Protein AF-A0AAP8GF12-F1 (afdb_monomer_lite)

Radius of gyration: 20.31 Å; chains: 1; bounding box: 53×44×42 Å

Organism: NCBI:txid158836

Secondary structure (DSSP, 8-state):
-HHHHHHHHH--HHHHHHHHHH-S---HHHH---TTS-SEEEEES--TT--HHIIIIITSHHHHHHHHHHHHHHTSTT-S---S-GGGT-S--TT--HHHHHHHHTT-GGGG-S-SHHHHTSHHHHHHHHHT----TTSEEEEE----EEE-TTSS-EEE-TT-

Sequence (164 aa):
IRQLEELLRNGNREEIEYQKKHGGEISPLFKGNNDNMISSITTLGTPHNGTHASDLAGNEALVRQIVFDIGKMFGNKNSRVDFGLAQWGLKQKPNESYIDYVKRVKQSNLWKSKDNGFYDLTREGATDLNRKTSLNPNIVYKTYTGEATHKALNSDRQKADLNM

pLDDT: mean 94.11, std 5.16, range [66.75, 98.69]

Foldseek 3Di:
DQVQQLLQAPAAPVQVVVCVVPPDDDDNSRVHPNPPPAAADEEEQDLLQADVCLVVPVVPLVNQVVVVVVQLVQLEPPHPDHPPCVVQVSHADPPHDNVRSVVVSVPGPSSVDCPDPSNCRHSVNSVVVVVSGDDDPNYHYHYHHDDQWDADPPDNDTDGHPVD

InterPro domains:
  IPR029058 Alpha/Beta hydrolase fold [G3DSA:3.40.50.1820] (1-164)
  IPR029058 Alpha/Beta hydrolase fold [SSF53474] (5-162)
  IPR056304 Lipase-like, C-terminal domain [PF24708] (1-164)

Structure (mmCIF, N/CA/C/O backbone):
data_AF-A0AAP8GF12-F1
#
_entry.id   AF-A0AAP8GF12-F1
#
loop_
_atom_site.group_PDB
_atom_site.id
_atom_site.type_symbol
_atom_site.label_atom_id
_atom_site.label_alt_id
_atom_site.label_comp_id
_atom_site.label_asym_id
_atom_site.label_entity_id
_atom_site.label_seq_id
_atom_site.pdbx_PDB_ins_code
_atom_site.Cartn_x
_atom_site.Cartn_y
_atom_site.Cartn_z
_atom_site.occupancy
_atom_site.B_iso_or_equiv
_atom_site.auth_seq_id
_atom_site.auth_comp_id
_atom_site.auth_asym_id
_atom_site.auth_atom_id
_atom_site.pdbx_PDB_model_num
ATOM 1 N N . ILE A 1 1 ? -4.668 -3.540 -5.912 1.00 96.56 1 ILE A N 1
ATOM 2 C CA . ILE A 1 1 ? -5.432 -4.531 -6.720 1.00 96.56 1 ILE A CA 1
ATOM 3 C C . ILE A 1 1 ? -5.181 -5.960 -6.242 1.00 96.56 1 ILE A C 1
ATOM 5 O O . ILE A 1 1 ? -6.115 -6.540 -5.722 1.00 96.56 1 ILE A O 1
ATOM 9 N N . ARG A 1 2 ? -3.954 -6.507 -6.324 1.00 98.06 2 ARG A N 1
ATOM 10 C CA . ARG A 1 2 ? -3.637 -7.876 -5.846 1.00 98.06 2 ARG A CA 1
ATOM 11 C C . ARG A 1 2 ? -4.144 -8.175 -4.425 1.00 98.06 2 ARG A C 1
ATOM 13 O O . ARG A 1 2 ? -4.775 -9.193 -4.209 1.00 98.06 2 ARG A O 1
ATOM 20 N N . GLN A 1 3 ? -3.934 -7.252 -3.487 1.00 97.75 3 GLN A N 1
ATOM 21 C CA . GLN A 1 3 ? -4.431 -7.392 -2.113 1.00 97.75 3 GLN A CA 1
ATOM 22 C C . GLN A 1 3 ? -5.965 -7.377 -2.011 1.00 97.75 3 GLN A C 1
ATOM 24 O O . GLN A 1 3 ? -6.525 -8.089 -1.191 1.00 97.75 3 GLN A O 1
ATOM 29 N N . LEU A 1 4 ? -6.653 -6.583 -2.840 1.00 98.31 4 LEU A N 1
ATOM 30 C CA . LEU A 1 4 ? -8.118 -6.561 -2.863 1.00 98.31 4 LEU A CA 1
ATOM 31 C C . LEU A 1 4 ? -8.668 -7.905 -3.350 1.00 98.31 4 LEU A C 1
ATOM 33 O O . LEU A 1 4 ? -9.590 -8.428 -2.742 1.00 98.31 4 LEU A O 1
ATOM 37 N N . GLU A 1 5 ? -8.095 -8.455 -4.423 1.00 98.31 5 GLU A N 1
ATOM 38 C CA . GLU A 1 5 ? -8.464 -9.781 -4.936 1.00 98.31 5 GLU A CA 1
ATOM 39 C C . GLU A 1 5 ? -8.272 -10.866 -3.875 1.00 98.31 5 GLU A C 1
ATOM 41 O O . GLU A 1 5 ? -9.192 -11.636 -3.616 1.00 98.31 5 GLU A O 1
ATOM 46 N N . GLU A 1 6 ? -7.118 -10.867 -3.209 1.00 98.00 6 GLU A N 1
ATOM 47 C CA . GLU A 1 6 ? -6.823 -11.822 -2.145 1.00 98.00 6 GLU A CA 1
ATOM 48 C C . GLU A 1 6 ? -7.845 -11.729 -1.001 1.00 98.00 6 GLU A C 1
ATOM 50 O O . GLU A 1 6 ? -8.343 -12.753 -0.542 1.00 98.00 6 GLU A O 1
ATOM 55 N N . LEU A 1 7 ? -8.215 -10.513 -0.579 1.00 98.38 7 LEU A N 1
ATOM 56 C CA . LEU A 1 7 ? -9.254 -10.307 0.433 1.00 98.38 7 LEU A CA 1
ATOM 57 C C . LEU A 1 7 ? -10.633 -10.765 -0.060 1.00 98.38 7 LEU A C 1
ATOM 59 O O . LEU A 1 7 ? -11.351 -11.424 0.680 1.00 98.38 7 LEU A O 1
ATOM 63 N N . LEU A 1 8 ? -11.015 -10.467 -1.303 1.00 98.38 8 LEU A N 1
ATOM 64 C CA . LEU A 1 8 ? -12.296 -10.915 -1.857 1.00 98.38 8 LEU A CA 1
ATOM 65 C C . LEU A 1 8 ? -12.404 -12.444 -1.856 1.00 98.38 8 LEU A C 1
ATOM 67 O O . LEU A 1 8 ? -13.430 -12.983 -1.435 1.00 98.38 8 LEU A O 1
ATOM 71 N N . ARG A 1 9 ? -11.344 -13.136 -2.282 1.00 97.94 9 ARG A N 1
ATOM 72 C CA . ARG A 1 9 ? -11.313 -14.598 -2.385 1.00 97.94 9 ARG A CA 1
ATOM 73 C C . ARG A 1 9 ? -11.167 -15.275 -1.022 1.00 97.94 9 ARG A C 1
ATOM 75 O O . ARG A 1 9 ? -11.966 -16.148 -0.699 1.00 97.94 9 ARG A O 1
ATOM 82 N N . ASN A 1 10 ? -10.205 -14.849 -0.205 1.00 98.00 10 ASN A N 1
ATOM 83 C CA . ASN A 1 10 ? -9.804 -15.557 1.020 1.00 98.00 10 ASN A CA 1
ATOM 84 C C . ASN A 1 10 ? -10.217 -14.857 2.323 1.00 98.00 10 ASN A C 1
ATOM 86 O O . ASN A 1 10 ? -10.118 -15.451 3.397 1.00 98.00 10 ASN A O 1
ATOM 90 N N . GLY A 1 11 ? -10.696 -13.617 2.253 1.00 98.00 11 GLY A N 1
ATOM 91 C CA . GLY A 1 11 ? -11.049 -12.827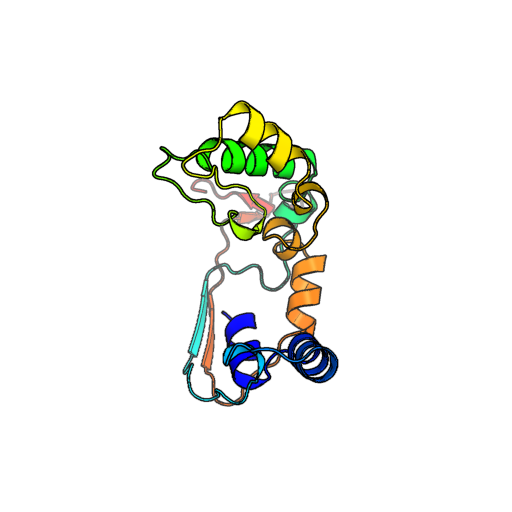 3.426 1.00 98.00 11 GLY A CA 1
ATOM 92 C C . GLY A 1 11 ? -9.829 -12.390 4.233 1.00 98.00 11 GLY A C 1
ATOM 93 O O . GLY A 1 11 ? -8.705 -12.337 3.736 1.00 98.00 11 GLY A O 1
ATOM 94 N N . ASN A 1 12 ? -10.054 -12.076 5.508 1.00 98.25 12 ASN A N 1
ATOM 95 C CA . ASN A 1 12 ? -8.992 -11.818 6.474 1.00 98.25 12 ASN A CA 1
ATOM 96 C C . ASN A 1 12 ? -9.230 -12.669 7.727 1.00 98.25 12 ASN A C 1
ATOM 98 O O . ASN A 1 12 ? -10.199 -12.471 8.460 1.00 98.25 12 ASN A O 1
ATOM 102 N N . ARG A 1 13 ? -8.318 -13.613 7.984 1.00 97.50 13 ARG A N 1
ATOM 103 C CA . ARG A 1 13 ? -8.417 -14.534 9.122 1.00 97.50 13 ARG A CA 1
ATOM 104 C C . ARG A 1 13 ? -8.395 -13.812 10.468 1.00 97.50 13 ARG A C 1
ATOM 106 O O . ARG A 1 13 ? -9.120 -14.222 11.366 1.00 97.50 13 ARG A O 1
ATOM 113 N N . GLU A 1 14 ? -7.585 -12.769 10.615 1.00 98.00 14 GLU A N 1
ATOM 114 C CA . GLU A 1 14 ? -7.490 -12.010 11.866 1.00 98.00 14 GLU A CA 1
ATOM 115 C C . GLU A 1 14 ? -8.826 -11.338 12.191 1.00 98.00 14 GLU A C 1
ATOM 117 O O . GLU A 1 14 ? -9.304 -11.455 13.315 1.00 98.00 14 GLU A O 1
ATOM 122 N N . GLU A 1 15 ? -9.482 -10.743 11.193 1.00 98.38 15 GLU A N 1
ATOM 123 C CA . GLU A 1 15 ? -10.804 -10.118 11.341 1.00 98.38 15 GLU A CA 1
ATOM 124 C C . GLU A 1 15 ? -11.901 -11.144 11.663 1.00 98.38 15 GLU A C 1
ATOM 126 O O . GLU A 1 15 ? -12.754 -10.911 12.522 1.00 98.38 15 GLU A O 1
ATOM 131 N N . ILE A 1 16 ? -11.861 -12.318 11.022 1.00 98.19 16 ILE A N 1
ATOM 132 C CA . ILE A 1 16 ? -12.794 -13.420 11.300 1.00 98.19 16 ILE A CA 1
ATOM 133 C C . ILE A 1 16 ? -12.649 -13.899 12.750 1.00 98.19 16 ILE A C 1
ATOM 135 O O . ILE A 1 16 ? -13.646 -14.056 13.456 1.00 98.19 16 ILE A O 1
ATOM 139 N N . GLU A 1 17 ? -11.422 -14.137 13.214 1.00 98.25 17 GLU A N 1
ATOM 140 C CA . GLU A 1 17 ? -11.181 -14.580 14.591 1.00 98.25 17 GLU A CA 1
ATOM 141 C C . GLU A 1 17 ? -11.486 -13.476 15.612 1.00 98.25 17 GLU A C 1
ATOM 143 O O . GLU A 1 17 ? -12.023 -13.755 16.689 1.00 98.25 17 GLU A O 1
ATOM 148 N N . TYR A 1 18 ? -11.218 -12.215 15.267 1.00 98.50 18 TYR A N 1
ATOM 149 C CA . TYR A 1 18 ? -11.572 -11.074 16.101 1.00 98.50 18 TYR A CA 1
ATOM 150 C C . TYR A 1 18 ? -13.087 -10.993 16.314 1.00 98.50 18 TYR A C 1
ATOM 152 O O . TYR A 1 18 ? -13.528 -10.909 17.465 1.00 98.50 18 TYR A O 1
ATOM 160 N N . GLN A 1 19 ? -13.875 -11.098 15.239 1.00 98.31 19 GLN A N 1
ATOM 161 C CA . GLN A 1 19 ? -15.336 -11.066 15.306 1.00 98.31 19 GLN A CA 1
ATOM 162 C C . GLN A 1 19 ? -15.908 -12.269 16.064 1.00 98.31 19 GLN A C 1
ATOM 164 O O . GLN A 1 19 ? -16.804 -12.094 16.887 1.00 98.31 19 GLN A O 1
ATOM 169 N N . LYS A 1 20 ? -15.364 -13.479 15.877 1.00 97.88 20 LYS A N 1
ATOM 170 C CA . LYS A 1 20 ? -15.778 -14.657 16.664 1.00 97.88 20 LYS A CA 1
ATOM 171 C C . LYS A 1 20 ? -15.576 -14.452 18.164 1.00 97.88 20 LYS A C 1
ATOM 173 O O . LYS A 1 20 ? -16.406 -14.882 18.959 1.00 97.88 20 LYS A O 1
ATOM 178 N N . LYS A 1 21 ? -14.468 -13.813 18.552 1.00 98.44 21 LYS A N 1
ATOM 179 C CA . LYS A 1 21 ? -14.112 -13.600 19.959 1.00 98.44 21 LYS A CA 1
ATOM 180 C C . LYS A 1 21 ? -14.877 -12.443 20.611 1.00 98.44 21 LYS A C 1
ATOM 182 O O . LYS A 1 21 ? -15.193 -12.540 21.793 1.00 98.44 21 LYS A O 1
ATOM 187 N N . HIS A 1 22 ? -15.142 -11.359 19.883 1.00 98.31 22 HIS A N 1
ATOM 188 C CA . HIS A 1 22 ? -15.689 -10.118 20.457 1.00 98.31 22 HIS A CA 1
ATOM 189 C C . HIS A 1 22 ? -17.129 -9.811 20.013 1.00 98.31 22 HIS A C 1
ATOM 191 O O . HIS A 1 22 ? -17.733 -8.869 20.523 1.00 98.31 22 HIS A O 1
ATOM 197 N N . GLY A 1 23 ? -17.701 -10.603 19.104 1.00 97.06 23 GLY A N 1
ATOM 198 C CA . GLY A 1 23 ? -19.001 -10.333 18.494 1.00 97.06 23 GLY A CA 1
ATOM 199 C C . GLY A 1 23 ? -18.966 -9.134 17.541 1.00 97.06 23 GLY A C 1
ATOM 200 O O . GLY A 1 23 ? -17.906 -8.708 17.084 1.00 97.06 23 GLY A O 1
ATOM 201 N N . GLY A 1 24 ? -20.145 -8.591 17.232 1.00 97.50 24 GLY A N 1
ATOM 202 C CA . GLY A 1 24 ? -20.302 -7.458 16.316 1.00 97.50 24 GLY A CA 1
ATOM 203 C C . GLY A 1 24 ? -20.382 -7.849 14.838 1.00 97.50 24 GLY A C 1
ATOM 204 O O . GLY A 1 24 ? -20.500 -9.026 14.478 1.00 97.50 24 GLY A O 1
ATOM 205 N N . GLU A 1 25 ? -20.365 -6.828 13.985 1.00 98.06 25 GLU A N 1
ATOM 206 C CA . GLU A 1 25 ? -20.458 -6.964 12.533 1.00 98.06 25 GLU A CA 1
ATOM 207 C C . GLU A 1 25 ? -19.080 -7.164 11.894 1.00 98.06 25 GLU A C 1
ATOM 209 O O . GLU A 1 25 ? -18.072 -6.645 12.365 1.00 98.06 25 GLU A O 1
ATOM 214 N N . ILE A 1 26 ? -19.048 -7.892 10.777 1.00 98.00 26 ILE A N 1
ATOM 215 C CA . ILE A 1 26 ? -17.848 -8.089 9.958 1.00 98.00 26 ILE A CA 1
ATOM 216 C C . ILE A 1 26 ? -18.159 -7.737 8.503 1.00 98.00 26 ILE A C 1
ATOM 218 O O . ILE A 1 26 ? -19.149 -8.209 7.930 1.00 98.00 26 ILE A O 1
ATOM 222 N N . SER A 1 27 ? -17.282 -6.927 7.904 1.00 98.19 27 SER A N 1
ATOM 223 C CA . SER A 1 27 ? -17.363 -6.553 6.491 1.00 98.19 27 SER A CA 1
ATOM 224 C C . SER A 1 27 ? -17.398 -7.801 5.597 1.00 98.19 27 SER A C 1
ATOM 226 O O . SER A 1 27 ? -16.575 -8.701 5.794 1.00 98.19 27 SER A O 1
ATOM 228 N N . PRO A 1 28 ? -18.280 -7.867 4.579 1.00 97.56 28 PRO A N 1
ATOM 229 C CA . PRO A 1 28 ? -18.290 -8.964 3.609 1.00 97.56 28 PRO A CA 1
ATOM 230 C C . PRO A 1 28 ? -16.932 -9.203 2.940 1.00 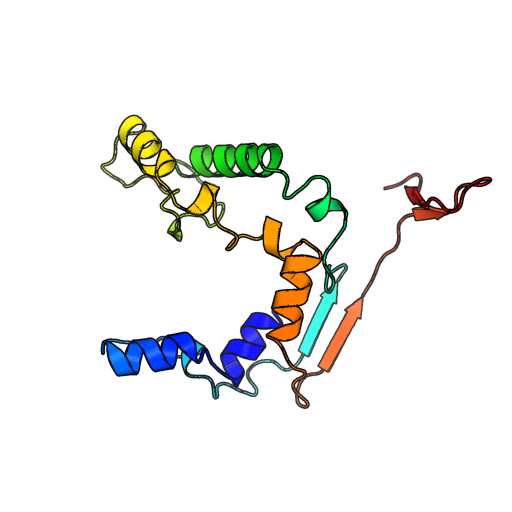97.56 28 PRO A C 1
ATOM 232 O O . PRO A 1 28 ? -16.592 -10.349 2.660 1.00 97.56 28 PRO A O 1
ATOM 235 N N . LEU A 1 29 ? -16.127 -8.146 2.766 1.00 98.00 29 LEU A N 1
ATOM 236 C CA . LEU A 1 29 ? -14.774 -8.245 2.220 1.00 98.00 29 LEU A CA 1
ATOM 237 C C . LEU A 1 29 ? -13.882 -9.174 3.053 1.00 98.00 29 LEU A C 1
ATOM 239 O O . LEU A 1 29 ? -13.108 -9.938 2.498 1.00 98.00 29 LEU A O 1
ATOM 243 N N . PHE A 1 30 ? -13.997 -9.137 4.381 1.00 98.31 30 PHE A N 1
ATOM 244 C CA . PHE A 1 30 ? -13.147 -9.937 5.265 1.00 98.31 30 PHE A CA 1
ATOM 245 C C . PHE A 1 30 ? -13.648 -11.366 5.461 1.00 98.31 30 PHE A C 1
ATOM 247 O O . PHE A 1 30 ? -12.908 -12.190 5.991 1.00 98.31 30 PHE A O 1
ATOM 254 N N . LYS A 1 31 ? -14.864 -11.686 5.005 1.00 98.00 31 LYS A N 1
ATOM 255 C CA . LYS A 1 31 ? -15.398 -13.055 5.041 1.00 98.00 31 LYS A CA 1
ATOM 256 C C . LYS A 1 31 ? -14.826 -13.949 3.935 1.00 98.00 31 LYS A C 1
ATOM 258 O O . LYS A 1 31 ? -14.862 -15.166 4.089 1.00 98.00 31 LYS A O 1
ATOM 263 N N . GLY A 1 32 ? -14.314 -13.362 2.851 1.00 97.19 32 GLY A N 1
ATOM 264 C CA . GLY A 1 32 ? -13.865 -14.101 1.669 1.00 97.19 32 GLY A CA 1
ATOM 265 C C . GLY A 1 32 ? -15.021 -14.685 0.851 1.00 97.19 32 GLY A C 1
ATOM 266 O O . GLY A 1 32 ? -16.167 -14.254 0.990 1.00 97.19 32 GLY A O 1
ATOM 267 N N . ASN A 1 33 ? -14.718 -15.681 0.013 1.00 96.19 33 ASN A N 1
ATOM 268 C CA . ASN A 1 33 ? -15.653 -16.385 -0.878 1.00 96.19 33 ASN A CA 1
ATOM 269 C C . ASN A 1 33 ? -16.369 -15.500 -1.916 1.00 96.19 33 ASN A C 1
ATOM 271 O O . ASN A 1 33 ? -17.394 -15.898 -2.466 1.00 96.19 33 ASN A O 1
ATOM 275 N N . ASN A 1 34 ? -15.819 -14.326 -2.225 1.00 95.88 34 ASN A N 1
ATOM 276 C CA . ASN A 1 34 ? -16.290 -13.446 -3.294 1.00 95.88 34 ASN A CA 1
ATOM 277 C C . ASN A 1 34 ? -15.403 -13.602 -4.544 1.00 95.88 34 ASN A C 1
ATOM 279 O O . ASN A 1 34 ? -14.843 -12.631 -5.055 1.00 95.88 34 ASN A O 1
ATOM 283 N N . ASP A 1 35 ? -15.217 -14.845 -4.998 1.00 93.38 35 ASP A N 1
ATOM 284 C CA . ASP A 1 35 ? -14.436 -15.150 -6.204 1.00 93.38 35 ASP A CA 1
ATOM 285 C C . ASP A 1 35 ? -15.205 -14.765 -7.487 1.00 93.38 35 ASP A C 1
ATOM 287 O O . ASP A 1 35 ? -16.399 -14.462 -7.450 1.00 93.38 35 ASP A O 1
ATOM 291 N N . ASN A 1 36 ? -14.528 -14.772 -8.637 1.00 94.69 36 ASN A N 1
ATOM 292 C CA . ASN A 1 36 ? -15.072 -14.408 -9.956 1.00 94.69 36 ASN A CA 1
ATOM 293 C C . ASN A 1 36 ? -15.549 -12.946 -10.098 1.00 94.69 36 ASN A C 1
ATOM 295 O O . ASN A 1 36 ? -16.208 -12.600 -11.076 1.00 94.69 36 ASN A O 1
ATOM 299 N N . MET A 1 37 ? -15.188 -12.060 -9.164 1.00 97.50 37 MET A N 1
ATOM 300 C CA . MET A 1 37 ? -15.448 -10.616 -9.276 1.00 97.50 37 MET A CA 1
ATOM 301 C C . MET A 1 37 ? -14.423 -9.873 -10.146 1.00 97.50 37 MET A C 1
ATOM 303 O O . MET A 1 37 ? -14.664 -8.738 -10.557 1.00 97.50 37 MET A O 1
ATOM 307 N N . ILE A 1 38 ? -13.262 -10.482 -10.400 1.00 97.94 38 ILE A N 1
ATOM 308 C CA . ILE A 1 38 ? -12.147 -9.887 -11.144 1.00 97.94 38 ILE A CA 1
ATOM 309 C C . ILE A 1 38 ? -11.758 -10.846 -12.267 1.00 97.94 38 ILE A C 1
ATOM 311 O O . ILE A 1 38 ? -11.405 -11.985 -11.996 1.00 97.94 38 ILE A O 1
ATOM 315 N N . SER A 1 39 ? -11.784 -10.384 -13.520 1.00 98.12 39 SER A N 1
ATOM 316 C CA . SER A 1 39 ? -11.383 -11.203 -14.680 1.00 98.12 39 SER A CA 1
ATOM 317 C C . SER A 1 39 ? -9.899 -11.060 -15.039 1.00 98.12 39 SER A C 1
ATOM 319 O O . SER A 1 39 ? -9.284 -11.982 -15.572 1.00 98.12 39 SER A O 1
ATOM 321 N N . SER A 1 40 ? -9.300 -9.898 -14.764 1.00 98.38 40 SER A N 1
ATOM 322 C CA . SER A 1 40 ? -7.898 -9.627 -15.094 1.00 98.38 40 SER A CA 1
ATOM 323 C C . SER A 1 40 ? -7.262 -8.612 -14.155 1.00 98.38 40 SER A C 1
ATOM 325 O O . SER A 1 40 ? -7.921 -7.668 -13.719 1.00 98.38 40 SER A O 1
ATOM 327 N N . ILE A 1 41 ? -5.958 -8.754 -13.924 1.00 98.69 41 ILE A N 1
ATOM 328 C CA . ILE A 1 41 ? -5.131 -7.777 -13.214 1.00 98.69 41 ILE A CA 1
ATOM 329 C C . ILE A 1 41 ? -3.987 -7.359 -14.139 1.00 98.69 41 ILE A C 1
ATOM 331 O O . ILE A 1 41 ? -3.057 -8.129 -14.382 1.00 98.69 41 ILE A O 1
ATOM 335 N N . THR A 1 42 ? -4.050 -6.117 -14.620 1.00 98.62 42 THR A N 1
ATOM 336 C CA . THR A 1 42 ? -3.013 -5.512 -15.465 1.00 98.62 42 THR A CA 1
ATOM 337 C C . THR A 1 42 ? -2.285 -4.420 -14.695 1.00 98.62 42 THR A C 1
ATOM 339 O O . THR A 1 42 ? -2.923 -3.518 -14.153 1.00 98.62 42 THR A O 1
ATOM 342 N N . THR A 1 43 ? -0.956 -4.486 -14.639 1.00 98.38 43 THR A N 1
ATOM 343 C CA . THR A 1 43 ? -0.123 -3.514 -13.919 1.00 98.38 43 THR A CA 1
ATOM 344 C C . THR A 1 43 ? 0.857 -2.808 -14.850 1.00 98.38 43 THR A C 1
ATOM 346 O O . THR A 1 43 ? 1.375 -3.404 -15.793 1.00 98.38 43 THR A O 1
ATOM 349 N N . LEU A 1 44 ? 1.086 -1.516 -14.603 1.00 98.38 44 LEU A N 1
ATOM 350 C CA . LEU A 1 44 ? 1.973 -0.659 -15.390 1.00 98.38 44 LEU A CA 1
ATOM 351 C C . LEU A 1 44 ? 2.978 -0.009 -14.438 1.00 98.38 44 LEU A C 1
ATOM 353 O O . LEU A 1 44 ? 2.564 0.636 -13.475 1.00 98.38 44 LEU A O 1
ATOM 357 N N . GLY A 1 45 ? 4.279 -0.230 -14.654 1.00 96.56 45 GLY A N 1
ATOM 358 C CA . GLY A 1 45 ? 5.354 0.358 -13.838 1.00 96.56 45 GLY A CA 1
ATOM 359 C C . GLY A 1 45 ? 5.238 0.071 -12.333 1.00 96.56 45 GLY A C 1
ATOM 360 O O . GLY A 1 45 ? 5.723 0.842 -11.511 1.00 96.56 45 GLY A O 1
ATOM 361 N N . THR A 1 46 ? 4.537 -0.999 -11.948 1.00 98.06 46 THR A N 1
ATOM 362 C CA . THR A 1 46 ? 4.212 -1.265 -10.543 1.00 98.06 46 THR A CA 1
ATOM 363 C C . THR A 1 46 ? 5.424 -1.839 -9.805 1.00 98.06 46 THR A C 1
ATOM 365 O O . THR A 1 46 ? 5.987 -2.836 -10.265 1.00 98.06 46 THR A O 1
ATOM 368 N N . PRO A 1 47 ? 5.801 -1.295 -8.632 1.00 97.31 47 PRO A N 1
ATOM 369 C CA . PRO A 1 47 ? 6.929 -1.784 -7.842 1.00 97.31 47 PRO A CA 1
ATOM 370 C C . PRO A 1 47 ? 6.552 -3.067 -7.085 1.00 97.31 47 PRO A C 1
ATOM 372 O O . PRO A 1 47 ? 6.467 -3.087 -5.862 1.00 97.31 47 PRO A O 1
ATOM 375 N N . HIS A 1 48 ? 6.315 -4.167 -7.809 1.00 97.88 48 HIS A N 1
ATOM 376 C CA . HIS A 1 48 ? 5.905 -5.450 -7.222 1.00 97.88 48 HIS A CA 1
ATOM 377 C C . HIS A 1 48 ? 6.896 -6.008 -6.193 1.00 97.88 48 HIS A C 1
ATOM 379 O O . HIS A 1 48 ? 6.486 -6.767 -5.323 1.00 97.88 48 HIS A O 1
ATOM 385 N N . ASN A 1 49 ? 8.167 -5.615 -6.279 1.00 97.69 49 ASN A N 1
ATOM 386 C CA . ASN A 1 49 ? 9.228 -5.997 -5.345 1.00 97.69 49 ASN A CA 1
ATOM 387 C C . ASN A 1 49 ? 9.766 -4.786 -4.562 1.00 97.69 49 ASN A C 1
ATOM 389 O O . ASN A 1 49 ? 10.884 -4.826 -4.054 1.00 97.69 49 ASN A O 1
ATOM 393 N N . GLY A 1 50 ? 8.991 -3.701 -4.499 1.00 96.81 50 GLY A N 1
ATOM 394 C CA . GLY A 1 50 ? 9.400 -2.430 -3.912 1.00 96.81 50 GLY A CA 1
ATOM 395 C C . GLY A 1 50 ? 10.414 -1.675 -4.770 1.00 96.81 50 GLY A C 1
ATOM 396 O O . GLY A 1 50 ? 10.753 -2.080 -5.885 1.00 96.81 50 GLY A O 1
ATOM 397 N N . THR A 1 51 ? 10.891 -0.543 -4.256 1.00 94.38 51 THR A N 1
ATOM 398 C CA . THR A 1 51 ? 11.885 0.301 -4.930 1.00 94.38 51 THR A CA 1
ATOM 399 C C . THR A 1 51 ? 12.916 0.852 -3.951 1.00 94.38 51 THR A C 1
ATOM 401 O O . THR A 1 51 ? 12.578 1.304 -2.857 1.00 94.38 51 THR A O 1
ATOM 404 N N . HIS A 1 52 ? 14.182 0.893 -4.381 1.00 91.62 52 HIS A N 1
ATOM 405 C CA . HIS A 1 52 ? 15.253 1.555 -3.632 1.00 91.62 52 HIS A CA 1
ATOM 406 C C . HIS A 1 52 ? 14.958 3.042 -3.389 1.00 91.62 52 HIS A C 1
ATOM 408 O O . HIS A 1 52 ? 15.426 3.592 -2.401 1.00 91.62 52 HIS A O 1
ATOM 414 N N . ALA A 1 53 ? 14.156 3.690 -4.243 1.00 87.94 53 ALA A N 1
ATOM 415 C CA . ALA A 1 53 ? 13.746 5.076 -4.030 1.00 87.94 53 ALA A CA 1
ATOM 416 C C . ALA A 1 53 ? 12.940 5.250 -2.731 1.00 87.94 53 ALA A C 1
ATOM 418 O O . ALA A 1 53 ? 13.088 6.263 -2.053 1.00 87.94 53 ALA A O 1
ATOM 419 N N . SER A 1 54 ? 12.120 4.261 -2.353 1.00 86.44 54 SER A N 1
ATOM 420 C CA . SER A 1 54 ? 11.416 4.299 -1.069 1.00 86.44 54 SER A CA 1
ATOM 421 C C . SER A 1 54 ? 12.365 3.973 0.081 1.00 86.44 54 SER A C 1
ATOM 423 O O . SER A 1 54 ? 12.404 4.709 1.061 1.00 86.44 54 SER A O 1
ATOM 425 N N . ASP A 1 55 ? 13.189 2.931 -0.064 1.00 84.31 55 ASP A N 1
ATOM 426 C CA . ASP A 1 55 ? 14.155 2.526 0.965 1.00 84.31 55 ASP A CA 1
ATOM 427 C C . ASP A 1 55 ? 15.142 3.641 1.346 1.00 84.31 55 ASP A C 1
ATOM 429 O O . ASP A 1 55 ? 15.466 3.787 2.521 1.00 84.31 55 ASP A O 1
ATOM 433 N N . LEU A 1 56 ? 15.633 4.398 0.358 1.00 80.94 56 LEU A N 1
ATOM 434 C CA . LEU A 1 56 ? 16.720 5.371 0.521 1.00 80.94 56 LEU A CA 1
ATOM 435 C C . LEU A 1 56 ? 16.249 6.821 0.670 1.00 80.94 56 LEU A C 1
ATOM 437 O O . LEU A 1 56 ? 17.060 7.672 1.007 1.00 80.94 56 LEU A O 1
ATOM 441 N N . ALA A 1 57 ? 14.990 7.129 0.354 1.00 80.19 57 ALA A N 1
ATOM 442 C CA . ALA A 1 57 ? 14.495 8.505 0.396 1.00 80.19 57 ALA A CA 1
ATOM 443 C C . ALA A 1 57 ? 13.026 8.586 0.824 1.00 80.19 57 ALA A C 1
ATOM 445 O O . ALA A 1 57 ? 12.697 9.256 1.799 1.00 80.19 57 ALA A O 1
ATOM 446 N N . GLY A 1 58 ? 12.123 7.890 0.129 1.00 66.75 58 GLY A N 1
ATOM 447 C CA . GLY A 1 58 ? 10.677 8.038 0.333 1.00 66.75 58 GLY A CA 1
ATOM 448 C C . GLY A 1 58 ? 10.187 7.655 1.734 1.00 66.75 58 GLY A C 1
ATOM 449 O O . GLY A 1 58 ? 9.315 8.321 2.285 1.00 66.75 58 GLY A O 1
ATOM 450 N N . ASN A 1 59 ? 10.761 6.611 2.334 1.00 74.88 59 ASN A N 1
ATOM 451 C CA . ASN A 1 59 ? 10.408 6.118 3.666 1.00 74.88 59 ASN A CA 1
ATOM 452 C C . ASN A 1 59 ? 11.326 6.673 4.773 1.00 74.88 59 ASN A C 1
ATOM 454 O O . ASN A 1 59 ? 11.205 6.272 5.935 1.00 74.88 59 ASN A O 1
ATOM 458 N N . GLU A 1 60 ? 12.226 7.612 4.460 1.00 82.19 60 GLU A N 1
ATOM 459 C CA . GLU A 1 60 ? 12.978 8.308 5.500 1.00 82.19 60 GLU A CA 1
ATOM 460 C C . GLU A 1 60 ? 12.026 9.076 6.424 1.00 82.19 60 GLU A C 1
ATOM 462 O O . GLU A 1 60 ? 10.994 9.613 6.010 1.00 82.19 60 GLU A O 1
ATOM 467 N N . ALA A 1 61 ? 12.359 9.129 7.715 1.00 79.94 61 ALA A N 1
ATOM 468 C CA . ALA A 1 61 ? 11.504 9.767 8.714 1.00 79.94 61 ALA A CA 1
ATOM 469 C C . ALA A 1 61 ? 11.215 11.240 8.377 1.00 79.94 61 ALA A C 1
ATOM 471 O O . ALA A 1 61 ? 10.076 11.676 8.521 1.00 79.94 61 ALA A O 1
ATOM 472 N N . LEU A 1 62 ? 12.212 11.977 7.874 1.00 80.88 62 LEU A N 1
ATOM 473 C CA . LEU A 1 62 ? 12.055 13.383 7.500 1.00 80.88 62 LEU A CA 1
ATOM 474 C C . LEU A 1 62 ? 11.106 13.562 6.306 1.00 80.88 62 LEU A C 1
ATOM 476 O O . LEU A 1 62 ? 10.219 14.411 6.354 1.00 80.88 62 LEU A O 1
ATOM 480 N N . VAL A 1 63 ? 11.248 12.742 5.262 1.00 82.75 63 VAL A N 1
ATOM 481 C CA . VAL A 1 63 ? 10.394 12.813 4.065 1.00 82.75 63 VAL A CA 1
ATOM 482 C C . VAL A 1 63 ? 8.948 12.465 4.410 1.00 82.75 63 VAL A C 1
ATOM 484 O O . VAL A 1 63 ? 8.035 13.223 4.074 1.00 82.75 63 VAL A O 1
ATOM 487 N N . ARG A 1 64 ? 8.729 11.382 5.168 1.00 85.00 64 ARG A N 1
ATOM 488 C CA . ARG A 1 64 ? 7.389 11.017 5.656 1.00 85.00 64 ARG A CA 1
ATOM 489 C C . ARG A 1 64 ? 6.778 12.115 6.515 1.00 85.00 64 ARG A C 1
ATOM 491 O O . ARG A 1 64 ? 5.606 12.435 6.339 1.00 85.00 64 ARG A O 1
ATOM 498 N N . GLN A 1 65 ? 7.567 12.717 7.406 1.00 85.00 65 GLN A N 1
ATOM 499 C CA . GLN A 1 65 ? 7.106 13.808 8.260 1.00 85.00 65 GLN A CA 1
ATOM 500 C C . GLN A 1 65 ? 6.625 14.999 7.426 1.00 85.00 65 GLN A C 1
ATOM 502 O O . GLN A 1 65 ? 5.524 15.487 7.667 1.00 85.00 65 GLN A O 1
ATOM 507 N N . ILE A 1 66 ? 7.389 15.414 6.409 1.00 87.75 66 ILE A N 1
ATOM 508 C CA . ILE A 1 66 ? 7.002 16.507 5.505 1.00 87.75 66 ILE A CA 1
ATOM 509 C C . ILE A 1 66 ? 5.687 16.178 4.788 1.00 87.75 66 ILE A C 1
ATOM 511 O O . ILE A 1 66 ? 4.769 17.000 4.780 1.00 87.75 66 ILE A O 1
ATOM 515 N N . VAL A 1 67 ? 5.552 14.974 4.222 1.00 87.50 67 VAL A N 1
ATOM 516 C CA . VAL A 1 67 ? 4.330 14.593 3.494 1.00 87.50 67 VAL A CA 1
ATOM 517 C C . VAL A 1 67 ? 3.120 14.507 4.425 1.00 87.50 67 VAL A C 1
ATOM 519 O O . VAL A 1 67 ? 2.043 15.002 4.090 1.00 87.50 67 VAL A O 1
ATOM 522 N N . PHE A 1 68 ? 3.272 13.939 5.618 1.00 89.31 68 PHE A N 1
ATOM 523 C CA . PHE A 1 68 ? 2.191 13.892 6.599 1.00 89.31 68 PHE A CA 1
ATOM 524 C C . PHE A 1 68 ? 1.856 15.273 7.175 1.00 89.31 68 PHE A C 1
ATOM 526 O O . PHE A 1 68 ? 0.693 15.532 7.482 1.00 89.31 68 PHE A O 1
ATOM 533 N N . ASP A 1 69 ? 2.817 16.194 7.272 1.00 88.56 69 ASP A N 1
ATOM 534 C CA . ASP A 1 69 ? 2.556 17.585 7.646 1.00 88.56 69 ASP A CA 1
ATOM 535 C C . ASP A 1 69 ? 1.761 18.335 6.570 1.00 88.56 69 ASP A C 1
ATOM 537 O O . ASP A 1 69 ? 0.848 19.095 6.911 1.00 88.56 69 ASP A O 1
ATOM 541 N N . ILE A 1 70 ? 2.031 18.063 5.290 1.00 90.06 70 ILE A N 1
ATOM 542 C CA . ILE A 1 70 ? 1.198 18.518 4.168 1.00 90.06 70 ILE A CA 1
ATOM 543 C C . ILE A 1 70 ? -0.208 17.913 4.287 1.00 90.06 70 ILE A C 1
ATOM 545 O O . ILE A 1 70 ? -1.197 18.647 4.270 1.00 90.06 70 ILE A O 1
ATOM 549 N N . GLY A 1 71 ? -0.316 16.599 4.507 1.00 90.19 71 GLY A N 1
ATOM 550 C CA . GLY A 1 71 ? -1.598 15.921 4.722 1.00 90.19 71 GLY A CA 1
ATOM 551 C C . GLY A 1 71 ? -2.394 16.524 5.884 1.00 90.19 71 GLY A C 1
ATOM 552 O O . GLY A 1 71 ? -3.583 16.803 5.752 1.00 90.19 71 GLY A O 1
ATOM 553 N N . LYS A 1 72 ? -1.729 16.836 7.001 1.00 90.69 72 LYS A N 1
ATOM 554 C CA . LYS A 1 72 ? -2.318 17.540 8.147 1.00 90.69 72 LYS A CA 1
ATOM 555 C C . LYS A 1 72 ? -2.825 18.928 7.758 1.00 90.69 72 LYS A C 1
ATOM 557 O O . LYS A 1 72 ? -3.927 19.289 8.170 1.00 90.69 72 LYS A O 1
ATOM 562 N N . MET A 1 73 ? -2.056 19.703 6.991 1.00 90.69 73 MET A N 1
ATOM 563 C CA . MET A 1 73 ? -2.454 21.042 6.538 1.00 90.69 73 MET A CA 1
ATOM 564 C C . MET A 1 73 ? -3.729 20.984 5.685 1.00 90.69 73 MET A C 1
ATOM 566 O O . MET A 1 73 ? -4.671 21.741 5.931 1.00 90.69 73 MET A O 1
ATOM 570 N N . PHE A 1 74 ? -3.799 20.041 4.744 1.00 93.12 74 PHE A N 1
ATOM 571 C CA . PHE A 1 74 ? -4.974 19.821 3.895 1.00 93.12 74 PHE A CA 1
ATOM 572 C C . PHE A 1 74 ? -6.103 19.037 4.583 1.00 93.12 74 PHE A C 1
ATOM 574 O O . PHE A 1 74 ? -7.215 18.996 4.073 1.00 93.12 74 PHE A O 1
ATOM 581 N N . GLY A 1 75 ? -5.888 18.488 5.777 1.00 92.31 75 GLY A N 1
ATOM 582 C CA . GLY A 1 75 ? -6.942 17.872 6.587 1.00 92.31 75 GLY A CA 1
ATOM 583 C C . GLY A 1 75 ? -7.901 18.875 7.245 1.00 92.31 75 GLY A C 1
ATOM 584 O O . GLY A 1 75 ? -8.862 18.466 7.896 1.00 92.31 75 GLY A O 1
ATOM 585 N N . ASN A 1 76 ? -7.668 20.185 7.104 1.00 92.06 76 ASN A N 1
ATOM 586 C CA . ASN A 1 76 ? -8.545 21.210 7.669 1.00 92.06 76 ASN A CA 1
ATOM 587 C C . ASN A 1 76 ? -9.963 21.170 7.056 1.00 92.06 76 ASN A C 1
ATOM 589 O O . ASN A 1 76 ? -10.172 20.698 5.936 1.00 92.06 76 ASN A O 1
ATOM 593 N N . LYS A 1 77 ? -10.952 21.696 7.784 1.00 89.25 77 LYS A N 1
ATOM 594 C CA . LYS A 1 77 ? -12.376 21.567 7.423 1.00 89.25 77 LYS A CA 1
ATOM 595 C C . LYS A 1 77 ? -12.796 22.325 6.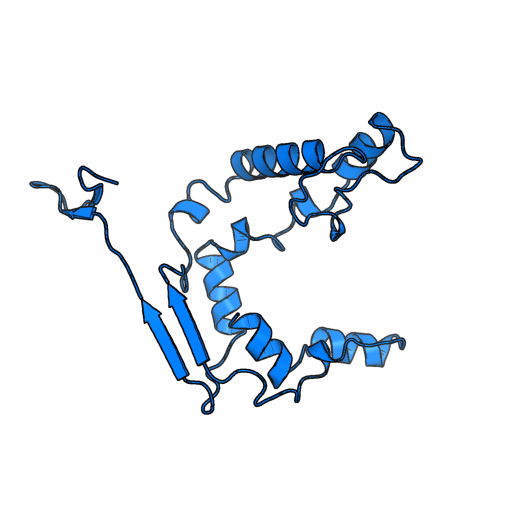156 1.00 89.25 77 LYS A C 1
ATOM 597 O O . LYS A 1 77 ? -13.845 22.020 5.601 1.00 89.25 77 LYS A O 1
ATOM 602 N N . ASN A 1 78 ? -11.980 23.273 5.696 1.00 91.44 78 ASN A N 1
ATOM 603 C CA . ASN A 1 78 ? -12.233 24.078 4.499 1.00 91.44 78 ASN A CA 1
ATOM 604 C C . ASN A 1 78 ? -11.465 23.567 3.267 1.00 91.44 78 ASN A C 1
ATOM 606 O O . ASN A 1 78 ? -11.624 24.107 2.172 1.00 91.44 78 ASN A O 1
ATOM 610 N N . SER A 1 79 ? -10.609 22.555 3.433 1.00 91.38 79 SER A N 1
ATOM 611 C CA . SER A 1 79 ? -9.831 21.989 2.336 1.00 91.38 79 SER A CA 1
ATOM 612 C C . SER A 1 79 ? -10.718 21.227 1.355 1.00 91.38 79 SER A C 1
ATOM 614 O O . SER A 1 79 ? -11.592 20.455 1.750 1.00 91.38 79 SER A O 1
ATOM 616 N N . ARG A 1 80 ? -10.432 21.406 0.063 1.00 92.44 80 ARG A N 1
ATOM 617 C CA . ARG A 1 80 ? -11.021 20.630 -1.040 1.00 92.44 80 ARG A CA 1
ATOM 618 C C . ARG A 1 80 ? -10.152 19.444 -1.468 1.00 92.44 80 ARG A C 1
ATOM 620 O O . ARG A 1 80 ? -10.509 18.745 -2.407 1.00 92.44 80 ARG A O 1
ATOM 627 N N . VAL A 1 81 ? -9.015 19.243 -0.805 1.00 92.44 81 VAL A N 1
ATOM 628 C CA . VAL A 1 81 ? -8.070 18.157 -1.082 1.00 92.44 81 VAL A CA 1
ATOM 629 C C . VAL A 1 81 ? -8.104 17.174 0.081 1.00 92.44 81 VAL A C 1
ATOM 631 O O . VAL A 1 81 ? -7.982 17.586 1.236 1.00 92.44 81 VAL A O 1
ATOM 634 N N . ASP A 1 82 ? -8.254 15.887 -0.231 1.00 90.12 82 ASP A N 1
ATOM 635 C CA . ASP A 1 82 ? -8.190 14.789 0.733 1.00 90.12 82 ASP A CA 1
ATOM 636 C C . ASP A 1 82 ? -7.047 13.838 0.359 1.00 90.12 82 ASP A C 1
ATOM 638 O O . ASP A 1 82 ? -7.012 13.295 -0.743 1.00 90.12 82 ASP A O 1
ATOM 642 N N . PHE A 1 83 ? -6.106 13.656 1.285 1.00 92.12 83 PHE A N 1
ATOM 643 C CA . PHE A 1 83 ? -4.965 12.749 1.135 1.00 92.12 83 PHE A CA 1
ATOM 644 C C . PHE A 1 83 ? -5.269 11.318 1.614 1.00 92.12 83 PHE A C 1
ATOM 646 O O . PHE A 1 83 ? -4.374 10.478 1.615 1.00 92.12 83 PHE A O 1
ATOM 653 N N . GLY A 1 84 ? -6.500 11.026 2.054 1.00 92.81 84 GLY A N 1
ATOM 654 C CA . GLY A 1 84 ? -6.903 9.693 2.508 1.00 92.81 84 GLY A CA 1
ATOM 655 C C . GLY A 1 84 ? -6.308 9.303 3.864 1.00 92.81 84 GLY A C 1
ATOM 656 O O . GLY A 1 84 ? -5.951 8.145 4.070 1.00 92.81 84 GLY A O 1
ATOM 657 N N . LEU A 1 85 ? -6.159 10.272 4.778 1.00 94.94 85 LEU A N 1
ATOM 658 C CA . LEU A 1 85 ? -5.568 10.082 6.116 1.00 94.94 85 LEU A CA 1
ATOM 659 C C . LEU A 1 85 ? -6.573 10.315 7.262 1.00 94.94 85 LEU A C 1
ATOM 661 O O . LEU A 1 85 ? -6.193 10.411 8.432 1.00 94.94 85 LEU A O 1
ATOM 665 N N . ALA A 1 86 ? -7.868 10.418 6.954 1.00 94.12 86 ALA A N 1
ATOM 666 C CA . ALA A 1 86 ? -8.913 10.681 7.943 1.00 94.12 86 ALA A CA 1
ATOM 667 C C . ALA A 1 86 ? -9.028 9.571 9.008 1.00 94.12 86 ALA A C 1
ATOM 669 O O . ALA A 1 86 ? -9.247 9.877 10.180 1.00 94.12 86 ALA A O 1
ATOM 670 N N . GLN A 1 87 ? -8.799 8.309 8.630 1.00 94.50 87 GLN A N 1
ATOM 671 C CA . GLN A 1 87 ? -8.731 7.141 9.520 1.00 94.50 87 GLN A CA 1
ATOM 672 C C . GLN A 1 87 ? -7.620 7.255 10.575 1.00 94.50 87 GLN A C 1
ATOM 674 O O . GLN A 1 87 ? -7.751 6.732 11.676 1.00 94.50 87 GLN A O 1
ATOM 679 N N . TRP A 1 88 ? -6.566 8.020 10.280 1.00 95.12 88 TRP A N 1
ATOM 680 C CA . TRP A 1 88 ? -5.494 8.357 11.222 1.00 95.12 88 TRP A CA 1
ATOM 681 C C . TRP A 1 88 ? -5.802 9.595 12.076 1.00 95.12 88 TRP A C 1
ATOM 683 O O . TRP A 1 88 ? -4.959 10.060 12.848 1.00 95.12 88 TRP A O 1
ATOM 693 N N . GLY A 1 89 ? -7.000 10.162 11.924 1.00 93.31 89 GLY A N 1
ATOM 694 C CA . GLY A 1 89 ? -7.436 11.381 12.587 1.00 93.31 89 GLY A CA 1
ATOM 695 C C . GLY A 1 89 ? -7.029 12.672 11.873 1.00 93.31 89 GLY A C 1
ATOM 696 O O . GLY A 1 89 ? -7.310 13.746 12.407 1.00 93.31 89 GLY A O 1
ATOM 697 N N . LEU A 1 90 ? -6.420 12.632 10.681 1.00 94.75 90 LEU A N 1
ATOM 698 C CA . LEU A 1 90 ? -6.002 13.830 9.929 1.00 94.75 90 LEU A CA 1
ATOM 699 C C . LEU A 1 90 ? -7.175 14.449 9.146 1.00 94.75 90 LEU A C 1
ATOM 701 O O . LEU A 1 90 ? -7.098 14.731 7.954 1.00 94.75 90 LEU A O 1
ATOM 705 N N . LYS A 1 91 ? -8.287 14.664 9.850 1.00 95.75 91 LYS A N 1
ATOM 706 C CA . LYS A 1 91 ? -9.436 15.442 9.395 1.00 95.75 91 LYS A CA 1
ATOM 707 C C . LYS A 1 91 ? -9.925 16.304 10.552 1.00 95.75 91 LYS A C 1
ATOM 709 O O . LYS A 1 91 ? -10.204 15.792 11.641 1.00 95.75 91 LYS A O 1
ATOM 714 N N . GLN A 1 92 ? -9.991 17.611 10.334 1.00 96.50 92 GLN A N 1
ATOM 715 C CA . GLN A 1 92 ? -10.545 18.549 11.301 1.00 96.50 92 GLN A CA 1
ATOM 716 C C . GLN A 1 92 ? -12.060 18.353 11.378 1.00 96.50 92 GLN A C 1
ATOM 718 O O . GLN A 1 92 ? -12.749 18.364 10.355 1.00 96.50 92 GLN A O 1
ATOM 723 N N . LYS A 1 93 ? -12.585 18.184 12.593 1.00 95.44 93 LYS A N 1
ATOM 724 C CA . LYS A 1 93 ? -14.031 18.026 12.806 1.00 95.44 93 LYS A CA 1
ATOM 725 C C . LYS A 1 93 ? -14.756 19.365 12.574 1.00 95.44 93 LYS A C 1
ATOM 727 O O . LYS A 1 93 ? -14.153 20.418 12.797 1.00 95.44 93 LYS A O 1
ATOM 732 N N . PRO A 1 94 ? -16.055 19.371 12.205 1.00 93.94 94 PRO A N 1
ATOM 733 C CA . PRO A 1 94 ? -16.793 20.610 11.918 1.00 93.94 94 PRO A CA 1
ATOM 734 C C . PRO A 1 94 ? -16.686 21.680 13.023 1.00 93.94 94 PRO A C 1
ATOM 736 O O . PRO A 1 94 ? -16.420 22.854 12.739 1.00 93.94 94 PRO A O 1
ATOM 739 N N . ASN A 1 95 ? -16.776 21.242 14.283 1.00 94.56 95 ASN A N 1
ATOM 740 C CA . ASN A 1 95 ? -16.776 22.094 15.479 1.00 94.56 95 ASN A CA 1
ATOM 741 C C . ASN A 1 95 ? -15.421 22.144 16.210 1.00 94.56 95 ASN A C 1
ATOM 743 O O . ASN A 1 95 ? -15.352 22.590 17.349 1.00 94.56 95 ASN A O 1
ATOM 747 N N . GLU A 1 96 ? -14.338 21.670 15.592 1.00 96.50 96 GLU A N 1
ATOM 748 C CA . GLU A 1 96 ? -13.005 21.654 16.205 1.00 96.50 96 GLU A CA 1
ATOM 749 C C . GLU A 1 96 ? -12.204 22.897 15.802 1.00 96.50 96 GLU A C 1
ATOM 751 O O . GLU A 1 96 ? -12.150 23.265 14.621 1.00 96.50 96 GLU A O 1
ATOM 756 N N . SER A 1 97 ? -11.564 23.554 16.776 1.00 96.12 97 SER A N 1
ATOM 757 C CA . SER A 1 97 ? -10.630 24.647 16.492 1.00 96.12 97 SER A CA 1
ATOM 758 C C . SER A 1 97 ? -9.386 24.107 15.779 1.00 96.12 97 SER A C 1
ATO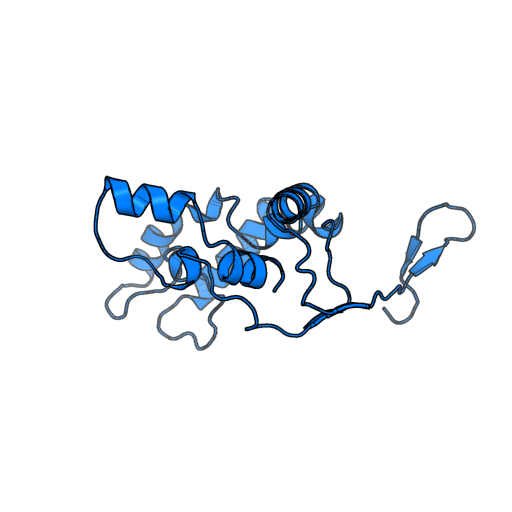M 760 O O . SER A 1 97 ? -9.006 22.948 15.946 1.00 96.12 97 SER A O 1
ATOM 762 N N . TYR A 1 98 ? -8.706 24.935 14.985 1.00 93.62 98 TYR A N 1
ATOM 763 C CA . TYR A 1 98 ? -7.494 24.470 14.301 1.00 93.62 98 TYR A CA 1
ATOM 764 C C . TYR A 1 98 ? -6.379 24.079 15.290 1.00 93.62 98 TYR A C 1
ATOM 766 O O . TYR A 1 98 ? -5.627 23.137 15.048 1.00 93.62 98 TYR A O 1
ATOM 774 N N . ILE A 1 99 ? -6.298 24.760 16.437 1.00 94.75 99 ILE A N 1
ATOM 775 C CA . ILE A 1 99 ? -5.312 24.461 17.482 1.00 94.75 99 ILE A CA 1
ATOM 776 C C . ILE A 1 99 ? -5.576 23.080 18.093 1.00 94.75 99 ILE A C 1
ATOM 778 O O . ILE A 1 99 ? -4.637 22.298 18.257 1.00 94.75 99 ILE A O 1
ATOM 782 N N . ASP A 1 100 ? -6.835 22.759 18.395 1.00 96.56 100 ASP A N 1
ATOM 783 C CA . ASP A 1 100 ? -7.201 21.458 18.968 1.00 96.56 100 ASP A CA 1
ATOM 784 C C . ASP A 1 100 ? -6.991 20.327 17.964 1.00 96.56 100 ASP A C 1
ATOM 786 O O . ASP A 1 100 ? -6.436 19.284 18.313 1.00 96.56 100 ASP A O 1
ATOM 790 N N . TYR A 1 101 ? -7.311 20.581 16.693 1.00 96.31 101 TYR A N 1
ATOM 791 C CA . TYR A 1 101 ? -6.993 19.680 15.591 1.00 96.31 101 TYR A CA 1
ATOM 792 C C . TYR A 1 101 ? -5.495 19.347 15.538 1.00 96.31 101 TYR A C 1
ATOM 794 O O . TYR A 1 101 ? -5.120 18.173 15.540 1.00 96.31 101 TYR A O 1
ATOM 802 N N . VAL A 1 102 ? -4.621 20.360 15.562 1.00 93.62 102 VAL A N 1
ATOM 803 C CA . VAL A 1 102 ? -3.165 20.151 15.538 1.00 93.62 102 VAL A CA 1
ATOM 804 C C . VAL A 1 102 ? -2.688 19.386 16.775 1.00 93.62 102 VAL A C 1
ATOM 806 O O . VAL A 1 102 ? -1.856 18.487 16.641 1.00 93.62 102 VAL A O 1
ATOM 809 N N . LYS A 1 103 ? -3.205 19.699 17.972 1.00 94.62 103 LYS A N 1
ATOM 810 C CA . LYS A 1 103 ? -2.863 18.970 19.209 1.00 94.62 103 LYS A CA 1
ATOM 811 C C . LYS A 1 103 ? -3.239 17.491 19.115 1.00 94.62 103 LYS A C 1
ATOM 813 O O . LYS A 1 103 ? -2.416 16.642 19.446 1.00 94.62 103 LYS A O 1
ATOM 818 N N . ARG A 1 104 ? -4.438 17.183 18.614 1.00 95.25 104 ARG A N 1
ATOM 819 C CA . ARG A 1 104 ? -4.921 15.808 18.435 1.00 95.25 104 ARG A CA 1
ATOM 820 C C . ARG A 1 104 ? -4.108 15.048 17.389 1.00 95.25 104 ARG A C 1
ATOM 822 O O . ARG A 1 104 ? -3.693 13.922 17.633 1.00 95.25 104 ARG A O 1
ATOM 829 N N . VAL A 1 105 ? -3.831 15.666 16.242 1.00 93.81 105 VAL A N 1
ATOM 830 C CA . VAL A 1 105 ? -3.062 15.032 15.159 1.00 93.81 105 VAL A CA 1
ATOM 831 C C . VAL A 1 105 ? -1.623 14.718 15.579 1.00 93.81 105 VAL A C 1
ATOM 833 O O . VAL A 1 105 ? -1.102 13.668 15.207 1.00 93.81 105 VAL A O 1
ATOM 836 N N . LYS A 1 106 ? -0.991 15.547 16.422 1.00 90.19 106 LYS A N 1
ATOM 837 C CA . LYS A 1 106 ? 0.338 15.245 16.994 1.00 90.19 106 LYS A CA 1
ATOM 838 C C . LYS A 1 106 ? 0.384 13.928 17.781 1.00 90.19 106 LYS A C 1
ATOM 840 O O . LYS A 1 106 ? 1.454 13.345 17.901 1.00 90.19 106 LYS A O 1
ATOM 845 N N . GLN A 1 107 ? -0.751 13.459 18.299 1.00 92.12 107 GLN A N 1
ATOM 846 C CA . GLN A 1 107 ? -0.859 12.201 19.044 1.00 92.12 107 GLN A CA 1
ATOM 847 C C . GLN A 1 107 ? -1.212 10.996 18.155 1.00 92.12 107 GLN A C 1
ATOM 849 O O . GLN A 1 107 ? -1.368 9.893 18.669 1.00 92.12 107 GLN A O 1
ATOM 854 N N . SER A 1 108 ? -1.357 11.179 16.837 1.00 92.81 108 SER A N 1
ATOM 855 C CA . SER A 1 108 ? -1.708 10.089 15.920 1.00 92.81 108 SER A CA 1
ATOM 856 C C . SER A 1 108 ? -0.639 8.990 15.890 1.00 92.81 108 SER A C 1
ATOM 858 O O . SER A 1 108 ? 0.558 9.265 15.875 1.00 92.81 108 SER A O 1
ATOM 860 N N . ASN A 1 109 ? -1.062 7.729 15.801 1.00 91.88 109 ASN A N 1
ATOM 861 C CA . ASN A 1 109 ? -0.138 6.603 15.636 1.00 91.88 109 ASN A CA 1
ATOM 862 C C . ASN A 1 109 ? 0.512 6.560 14.241 1.00 91.88 109 ASN A C 1
ATOM 864 O O . ASN A 1 109 ? 1.516 5.869 14.067 1.00 91.88 109 ASN A O 1
ATOM 868 N N . LEU A 1 110 ? -0.004 7.333 13.275 1.00 91.06 110 LEU A N 1
ATOM 869 C CA . LEU A 1 110 ? 0.521 7.412 11.909 1.00 91.06 110 LEU A CA 1
ATOM 870 C C . LEU A 1 110 ? 2.032 7.683 11.878 1.00 91.06 110 LEU A C 1
ATOM 872 O O . LEU A 1 110 ? 2.750 7.039 11.120 1.00 91.06 110 LEU A O 1
ATOM 876 N N . TRP A 1 111 ? 2.527 8.573 12.747 1.00 87.06 111 TRP A N 1
ATOM 877 C CA . TRP A 1 111 ? 3.932 9.010 12.772 1.00 87.06 111 TRP A CA 1
ATOM 878 C C . TRP A 1 111 ? 4.939 7.875 12.989 1.00 87.06 111 TRP A C 1
ATOM 880 O O . TRP A 1 111 ? 6.110 8.014 12.644 1.00 87.06 111 TRP A O 1
ATOM 890 N N . LYS A 1 112 ? 4.500 6.767 13.594 1.00 87.88 112 LYS A N 1
ATOM 891 C CA . LYS A 1 112 ? 5.340 5.605 13.926 1.00 87.88 112 LYS A CA 1
ATOM 892 C C . LYS A 1 112 ? 4.875 4.327 13.226 1.00 87.88 112 LYS A C 1
ATOM 894 O O . LYS A 1 112 ? 5.473 3.274 13.427 1.00 87.88 112 LYS A O 1
ATOM 899 N N . SER A 1 113 ? 3.797 4.406 12.450 1.00 91.38 113 SER A N 1
ATOM 900 C CA . SER A 1 113 ? 3.159 3.245 11.845 1.00 91.38 113 SER A CA 1
ATOM 901 C C . SER A 1 113 ? 3.934 2.747 10.624 1.00 91.38 113 SER A C 1
ATOM 903 O O . SER A 1 113 ? 4.551 3.526 9.896 1.00 91.38 113 SER A O 1
ATOM 905 N N . LYS A 1 114 ? 3.850 1.438 10.373 1.00 93.56 114 LYS A N 1
ATOM 906 C CA . LYS A 1 114 ? 4.195 0.817 9.085 1.00 93.56 114 LYS A CA 1
ATOM 907 C C . LYS A 1 114 ? 2.984 0.704 8.148 1.00 93.56 114 LYS A C 1
ATOM 909 O O . LYS A 1 114 ? 3.157 0.407 6.979 1.00 93.56 114 LYS A O 1
ATOM 914 N N . ASP A 1 115 ? 1.777 0.972 8.642 1.00 95.31 115 ASP A N 1
ATOM 915 C CA . ASP A 1 115 ? 0.534 0.946 7.863 1.00 95.31 115 ASP A CA 1
ATOM 916 C C . ASP A 1 115 ? 0.382 2.240 7.046 1.00 95.31 115 ASP A C 1
ATOM 918 O O . ASP A 1 115 ? -0.356 3.163 7.397 1.00 95.31 115 ASP A O 1
ATOM 922 N N . ASN A 1 116 ? 1.220 2.373 6.016 1.00 93.38 116 ASN A N 1
ATOM 923 C CA . ASN A 1 116 ? 1.195 3.478 5.065 1.00 93.38 116 ASN A CA 1
ATOM 924 C C . ASN A 1 116 ? 1.901 3.105 3.754 1.00 93.38 116 ASN A C 1
ATOM 926 O O . ASN A 1 116 ? 2.800 2.266 3.717 1.00 93.38 116 ASN A O 1
ATOM 930 N N . GLY A 1 117 ? 1.552 3.825 2.684 1.00 92.38 117 GLY A N 1
ATOM 931 C CA . GLY A 1 117 ? 2.093 3.574 1.349 1.00 92.38 117 GLY A CA 1
ATOM 932 C C . GLY A 1 117 ? 3.613 3.725 1.232 1.00 92.38 117 GLY A C 1
ATOM 933 O O . GLY A 1 117 ? 4.211 3.053 0.401 1.00 92.38 117 GLY A O 1
ATOM 934 N N . PHE A 1 118 ? 4.272 4.548 2.059 1.00 92.62 118 PHE A N 1
ATOM 935 C CA . PHE A 1 118 ? 5.736 4.659 2.004 1.00 92.62 118 PHE A CA 1
ATOM 936 C C . PHE A 1 118 ? 6.408 3.347 2.394 1.00 92.62 118 PHE A C 1
ATOM 938 O O . PHE A 1 118 ? 7.321 2.904 1.697 1.00 92.62 118 PHE A O 1
ATOM 945 N N . TYR A 1 119 ? 5.927 2.704 3.462 1.00 94.81 119 TYR A N 1
ATOM 946 C CA . TYR A 1 119 ? 6.434 1.399 3.870 1.00 94.81 119 TYR A CA 1
ATOM 947 C C . TYR A 1 119 ? 6.115 0.323 2.828 1.00 94.81 119 TYR A C 1
ATOM 949 O O . TYR A 1 119 ? 7.018 -0.413 2.438 1.00 94.81 119 TYR A O 1
ATOM 957 N N . ASP A 1 120 ? 4.894 0.282 2.295 1.00 96.81 120 ASP A N 1
ATOM 958 C CA . ASP A 1 120 ? 4.504 -0.706 1.276 1.00 96.81 120 ASP A CA 1
ATOM 959 C C . ASP A 1 120 ? 5.293 -0.575 -0.042 1.00 96.81 120 ASP A C 1
ATOM 961 O O . ASP A 1 120 ? 5.449 -1.554 -0.770 1.00 96.81 120 ASP A O 1
ATOM 965 N N . LEU A 1 121 ? 5.835 0.613 -0.345 1.00 96.75 121 LEU A N 1
ATOM 966 C CA . LEU A 1 121 ? 6.728 0.845 -1.490 1.00 96.75 121 LEU A CA 1
ATOM 967 C C . LEU A 1 121 ? 8.186 0.431 -1.232 1.00 96.75 121 LEU A C 1
ATOM 969 O O . LEU A 1 121 ? 8.975 0.365 -2.181 1.00 96.75 121 LEU A O 1
ATOM 973 N N . THR A 1 122 ? 8.569 0.168 0.021 1.00 96.81 122 THR A N 1
ATOM 974 C CA . THR A 1 122 ? 9.894 -0.391 0.331 1.00 96.81 122 THR A CA 1
ATOM 975 C C . THR A 1 122 ? 10.009 -1.825 -0.165 1.00 96.81 122 THR A C 1
ATOM 977 O O . THR A 1 122 ? 9.009 -2.520 -0.359 1.00 96.81 122 THR A O 1
ATOM 980 N N . ARG A 1 123 ? 11.239 -2.311 -0.342 1.00 96.56 123 ARG A N 1
ATOM 981 C CA . ARG A 1 123 ? 11.464 -3.726 -0.691 1.00 96.56 123 ARG A CA 1
ATOM 982 C C . ARG A 1 123 ? 10.957 -4.675 0.400 1.00 96.56 123 ARG A C 1
ATOM 984 O O . ARG A 1 12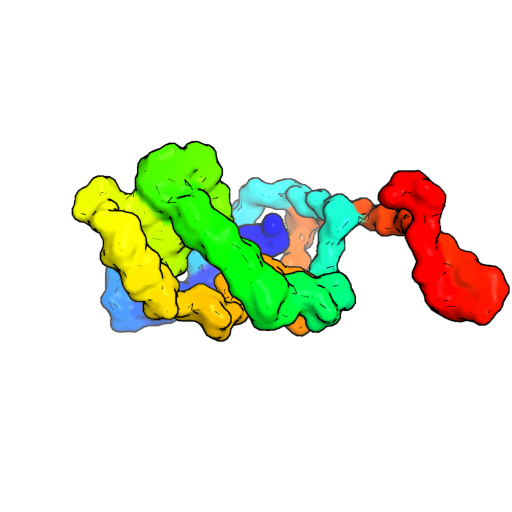3 ? 10.437 -5.743 0.082 1.00 96.56 123 ARG A O 1
ATOM 991 N N . GLU A 1 124 ? 11.078 -4.285 1.671 1.00 96.50 124 GLU A N 1
ATOM 992 C CA . GLU A 1 124 ? 10.572 -5.057 2.816 1.00 96.50 124 GLU A CA 1
ATOM 993 C C . GLU A 1 124 ? 9.039 -5.136 2.793 1.00 96.50 124 GLU A C 1
ATOM 995 O O . GLU A 1 124 ? 8.488 -6.233 2.723 1.00 96.50 124 GLU A O 1
ATOM 1000 N N . GLY A 1 125 ? 8.356 -3.987 2.754 1.00 96.94 125 GLY A N 1
ATOM 1001 C CA . GLY A 1 125 ? 6.891 -3.926 2.744 1.00 96.94 125 GLY A CA 1
ATOM 1002 C C . GLY A 1 125 ? 6.277 -4.623 1.528 1.00 96.94 125 GLY A C 1
ATOM 1003 O O . GLY A 1 125 ? 5.353 -5.424 1.670 1.00 96.94 125 GLY A O 1
ATOM 1004 N N . ALA A 1 126 ? 6.852 -4.431 0.337 1.00 98.00 126 ALA A N 1
ATOM 1005 C CA . ALA A 1 126 ? 6.410 -5.138 -0.863 1.00 98.00 126 ALA A CA 1
ATOM 1006 C C . ALA A 1 126 ? 6.608 -6.661 -0.754 1.00 98.00 126 ALA A C 1
ATOM 1008 O O . ALA A 1 126 ? 5.757 -7.429 -1.206 1.00 98.00 126 ALA A O 1
ATOM 1009 N N . THR A 1 127 ? 7.694 -7.120 -0.123 1.00 97.88 127 THR A N 1
ATOM 1010 C CA . THR A 1 127 ? 7.920 -8.552 0.134 1.00 97.88 127 THR A CA 1
ATOM 1011 C C . THR A 1 127 ? 6.875 -9.116 1.094 1.00 97.88 127 THR A C 1
ATOM 1013 O O . THR A 1 127 ? 6.348 -10.205 0.857 1.00 97.88 127 THR A O 1
ATOM 1016 N N . ASP A 1 128 ? 6.527 -8.376 2.143 1.00 96.88 128 ASP A N 1
ATOM 1017 C CA . ASP A 1 128 ? 5.484 -8.782 3.085 1.00 96.88 128 ASP A CA 1
ATOM 1018 C C . ASP A 1 128 ? 4.102 -8.838 2.426 1.00 96.88 128 ASP A C 1
ATOM 1020 O O . ASP A 1 128 ? 3.348 -9.782 2.666 1.00 96.88 128 ASP A O 1
ATOM 1024 N N . LEU A 1 129 ? 3.786 -7.898 1.531 1.00 96.56 129 LEU A N 1
ATOM 1025 C CA . LEU A 1 129 ? 2.582 -7.963 0.698 1.00 96.56 129 LEU A CA 1
ATOM 1026 C C . LEU A 1 129 ? 2.609 -9.162 -0.256 1.00 96.56 129 LEU A C 1
ATOM 1028 O O . LEU A 1 129 ? 1.601 -9.852 -0.402 1.00 96.56 129 LEU A O 1
ATOM 1032 N N . ASN A 1 130 ? 3.754 -9.456 -0.878 1.00 97.81 130 ASN A N 1
ATOM 1033 C CA . ASN A 1 130 ? 3.895 -10.603 -1.773 1.00 97.81 130 ASN A CA 1
ATOM 1034 C C . ASN A 1 130 ? 3.604 -11.923 -1.050 1.00 97.81 130 ASN A C 1
ATOM 1036 O O . ASN A 1 130 ? 2.855 -12.736 -1.582 1.00 97.81 130 ASN A O 1
ATOM 1040 N N . ARG A 1 131 ? 4.102 -12.099 0.181 1.00 97.50 131 ARG A N 1
ATOM 1041 C CA . ARG A 1 131 ? 3.834 -13.285 1.020 1.00 97.50 131 ARG A CA 1
ATOM 1042 C C . ARG A 1 131 ? 2.360 -13.463 1.383 1.00 97.50 131 ARG A C 1
ATOM 1044 O O . ARG A 1 131 ? 1.940 -14.576 1.674 1.00 97.50 131 ARG A O 1
ATOM 1051 N N . LYS A 1 132 ? 1.593 -12.373 1.385 1.00 96.25 132 LYS A N 1
ATOM 1052 C CA . LYS A 1 132 ? 0.165 -12.359 1.719 1.00 96.25 132 LYS A CA 1
ATOM 1053 C C . LYS A 1 132 ? -0.736 -12.531 0.502 1.00 96.25 132 LYS A C 1
ATOM 1055 O O . LYS A 1 132 ? -1.938 -12.471 0.674 1.00 96.25 132 LYS A O 1
ATOM 1060 N N . THR A 1 133 ? -0.196 -12.690 -0.707 1.00 97.12 133 THR A N 1
ATOM 1061 C CA . THR A 1 133 ? -1.006 -12.812 -1.930 1.00 97.12 133 THR A CA 1
ATOM 1062 C C . THR A 1 133 ? -0.648 -14.071 -2.702 1.00 97.12 133 THR A C 1
ATOM 1064 O O . THR A 1 133 ? 0.506 -14.494 -2.721 1.00 97.12 133 THR A O 1
ATOM 1067 N N . SER A 1 134 ? -1.640 -14.645 -3.371 1.00 97.06 134 SER A N 1
ATOM 1068 C CA . SER A 1 134 ? -1.505 -15.847 -4.195 1.00 97.06 134 SER A CA 1
ATOM 1069 C C . SER A 1 134 ? -2.010 -15.606 -5.623 1.00 97.06 134 SER A C 1
ATOM 1071 O O . SER A 1 134 ? -2.689 -14.615 -5.894 1.00 97.06 134 SER A O 1
ATOM 1073 N N . LEU A 1 135 ? -1.639 -16.479 -6.566 1.00 97.75 135 LEU A N 1
ATOM 1074 C CA . LEU A 1 135 ? -2.206 -16.447 -7.916 1.00 97.75 135 LEU A CA 1
ATOM 1075 C C . LEU A 1 135 ? -3.585 -17.109 -7.911 1.00 97.75 135 LEU A C 1
ATOM 1077 O O . LEU A 1 135 ? -3.728 -18.238 -7.443 1.00 97.75 135 LEU A O 1
ATOM 1081 N N . ASN A 1 136 ? -4.576 -16.426 -8.477 1.00 97.88 136 ASN A N 1
ATOM 1082 C CA . ASN A 1 136 ? -5.888 -16.993 -8.749 1.00 97.88 136 ASN A CA 1
ATOM 1083 C C . ASN A 1 136 ? -5.892 -17.585 -10.173 1.00 97.88 136 ASN A C 1
ATOM 1085 O O . ASN A 1 136 ? -5.665 -16.840 -11.129 1.00 97.88 136 ASN A O 1
ATOM 1089 N N . PRO A 1 137 ? -6.145 -18.895 -10.352 1.00 97.31 137 PRO A N 1
ATOM 1090 C CA . PRO A 1 137 ? -6.100 -19.539 -11.668 1.00 97.31 137 PRO A CA 1
ATOM 1091 C C . PRO A 1 137 ? -7.171 -19.029 -12.646 1.00 97.31 137 PRO A C 1
ATOM 1093 O O . PRO A 1 137 ? -7.033 -19.232 -13.849 1.00 97.31 137 PRO A O 1
ATOM 1096 N N . ASN A 1 138 ? -8.209 -18.350 -12.151 1.00 97.56 138 ASN A N 1
ATOM 1097 C CA . ASN A 1 138 ? -9.302 -17.812 -12.960 1.00 97.56 138 ASN A CA 1
ATOM 1098 C C . ASN A 1 138 ? -9.033 -16.379 -13.458 1.00 97.56 138 ASN A C 1
ATOM 1100 O O . ASN A 1 138 ? -9.867 -15.803 -14.155 1.00 97.56 138 ASN A O 1
ATOM 1104 N N . ILE A 1 139 ? -7.883 -15.790 -13.105 1.00 98.56 139 ILE A N 1
ATOM 1105 C CA . ILE A 1 139 ? -7.534 -14.403 -13.427 1.00 98.56 139 ILE A CA 1
ATOM 1106 C C . ILE A 1 139 ? -6.401 -14.354 -14.447 1.00 98.56 139 ILE A C 1
ATOM 1108 O O . ILE A 1 139 ? -5.361 -14.994 -14.297 1.00 98.56 139 ILE A O 1
ATOM 1112 N N . VAL A 1 140 ? -6.559 -13.500 -15.458 1.00 98.56 140 VAL A N 1
ATOM 1113 C CA . VAL A 1 140 ? -5.471 -13.165 -16.383 1.00 98.56 140 VAL A CA 1
ATOM 1114 C C . VAL A 1 140 ? -4.589 -12.076 -15.771 1.00 98.56 140 VAL A C 1
ATOM 1116 O O . VAL A 1 140 ? -5.042 -10.954 -15.539 1.00 98.56 140 VAL A O 1
ATOM 1119 N N . TYR A 1 141 ? -3.310 -12.380 -15.544 1.00 98.62 141 TYR A N 1
ATOM 1120 C CA . TYR A 1 141 ? -2.324 -11.417 -15.045 1.00 98.62 141 TYR A CA 1
ATOM 1121 C C . TYR A 1 141 ? -1.450 -10.888 -16.185 1.00 98.62 141 TYR A C 1
ATOM 1123 O O . TYR A 1 141 ? -0.899 -11.659 -16.972 1.00 98.62 141 TYR A O 1
ATOM 1131 N N . LYS A 1 142 ? -1.284 -9.565 -16.258 1.00 98.62 142 LYS A N 1
ATOM 1132 C CA . LYS A 1 142 ? -0.445 -8.895 -17.260 1.00 98.62 142 LYS A CA 1
ATOM 1133 C C . LYS A 1 142 ? 0.380 -7.791 -16.611 1.00 98.62 142 LYS A C 1
ATOM 1135 O O . LYS A 1 142 ? -0.141 -7.005 -15.826 1.00 98.62 142 LYS A O 1
ATOM 1140 N N . THR A 1 143 ? 1.656 -7.697 -16.966 1.00 98.50 143 THR A N 1
ATOM 1141 C CA . THR A 1 143 ? 2.544 -6.635 -16.483 1.00 98.50 143 THR A CA 1
ATOM 1142 C C . THR A 1 143 ? 3.170 -5.888 -17.656 1.00 98.50 143 THR A C 1
ATOM 1144 O O . THR A 1 143 ? 3.495 -6.480 -18.687 1.00 98.50 143 THR A O 1
ATOM 1147 N N . TYR A 1 144 ? 3.321 -4.577 -17.494 1.00 98.50 144 TYR A N 1
ATOM 1148 C CA . TYR A 1 144 ? 4.062 -3.699 -18.392 1.00 98.50 144 TYR A CA 1
ATOM 1149 C C . TYR A 1 144 ? 5.114 -2.943 -17.585 1.00 98.50 144 TYR A C 1
ATOM 1151 O O . TYR A 1 144 ? 4.800 -2.313 -16.571 1.00 98.50 144 TYR A O 1
ATOM 1159 N N . THR A 1 145 ? 6.355 -2.984 -18.060 1.00 98.12 145 THR A N 1
ATOM 1160 C CA . THR A 1 145 ? 7.501 -2.309 -17.445 1.00 98.12 145 THR A CA 1
ATOM 1161 C C . THR A 1 145 ? 8.091 -1.328 -18.448 1.00 98.12 145 THR A C 1
ATOM 1163 O O . THR A 1 145 ? 8.179 -1.642 -19.632 1.00 98.12 145 THR A O 1
ATOM 1166 N N . GLY A 1 146 ? 8.478 -0.148 -17.967 1.00 96.25 146 GLY A N 1
ATOM 1167 C CA . GLY A 1 146 ? 9.251 0.827 -18.728 1.00 96.25 146 GLY A CA 1
ATOM 1168 C C . GLY A 1 146 ? 10.642 0.991 -18.125 1.00 96.25 146 GLY A C 1
ATOM 1169 O O . GLY A 1 146 ? 10.818 0.838 -16.916 1.00 96.25 146 GLY A O 1
ATOM 1170 N N . GLU A 1 147 ? 11.605 1.319 -18.973 1.00 96.19 147 GLU A N 1
ATOM 1171 C CA . GLU A 1 147 ? 12.964 1.704 -18.604 1.00 96.19 147 GLU A CA 1
ATOM 1172 C C . GLU A 1 147 ? 13.271 3.022 -19.323 1.00 96.19 147 GLU A C 1
ATOM 1174 O O . GLU A 1 147 ? 12.985 3.152 -20.511 1.00 96.19 147 GLU A O 1
ATOM 1179 N N . ALA A 1 148 ? 13.786 4.004 -18.584 1.00 96.56 148 ALA A N 1
ATOM 1180 C CA . ALA A 1 148 ? 14.165 5.329 -19.090 1.00 96.56 148 ALA A CA 1
ATOM 1181 C C . ALA A 1 148 ? 15.596 5.669 -18.644 1.00 96.56 148 ALA A C 1
ATOM 1183 O O . ALA A 1 148 ? 15.895 6.767 -18.163 1.00 96.56 148 ALA A O 1
ATOM 1184 N N . THR A 1 149 ? 16.460 4.657 -18.695 1.00 96.19 149 THR A N 1
ATOM 1185 C CA . THR A 1 149 ? 17.856 4.748 -18.291 1.00 96.19 149 THR A CA 1
ATOM 1186 C C . THR A 1 149 ? 18.763 4.046 -19.284 1.00 96.19 149 THR A C 1
ATOM 1188 O O . THR A 1 149 ? 18.371 3.068 -19.914 1.00 96.19 149 THR A O 1
ATOM 1191 N N . HIS A 1 150 ? 20.017 4.489 -19.336 1.00 94.50 150 HIS A N 1
ATOM 1192 C CA . HIS A 1 150 ? 21.084 3.836 -20.081 1.00 94.50 150 HIS A CA 1
ATOM 1193 C C . HIS A 1 150 ? 22.336 3.638 -19.220 1.00 94.50 150 HIS A C 1
ATOM 1195 O O . HIS A 1 150 ? 22.625 4.391 -18.279 1.00 94.50 150 HIS A O 1
ATOM 1201 N N . LYS A 1 151 ? 23.132 2.624 -19.578 1.00 96.19 151 LYS A N 1
ATOM 1202 C CA . LYS A 1 151 ? 24.407 2.324 -18.918 1.00 96.19 151 LYS A CA 1
ATOM 1203 C C . LYS A 1 151 ? 25.411 3.457 -19.148 1.00 96.19 151 LYS A C 1
ATOM 1205 O O . LYS A 1 151 ? 25.605 3.918 -20.272 1.00 96.19 151 LYS A O 1
ATOM 1210 N N . ALA A 1 152 ? 26.096 3.886 -18.090 1.00 94.12 152 ALA A N 1
ATOM 1211 C CA . ALA A 1 152 ? 27.165 4.872 -18.203 1.00 94.12 152 ALA A CA 1
ATOM 1212 C C . ALA A 1 152 ? 28.412 4.283 -18.896 1.00 94.12 152 ALA A C 1
ATOM 1214 O O . ALA A 1 152 ? 28.798 3.153 -18.616 1.00 94.12 152 ALA A O 1
ATOM 1215 N N . LEU A 1 153 ? 29.096 5.081 -19.730 1.00 88.19 153 LEU A N 1
ATOM 1216 C CA . LEU A 1 153 ? 30.237 4.625 -20.548 1.00 88.19 153 LEU A CA 1
ATOM 1217 C C . LEU A 1 153 ? 31.330 3.862 -19.772 1.00 88.19 153 LEU A C 1
ATOM 1219 O O . LEU A 1 153 ? 31.863 2.892 -20.293 1.00 88.19 153 LEU A O 1
ATOM 1223 N N . ASN A 1 154 ? 31.633 4.263 -18.532 1.00 89.31 154 ASN A N 1
ATOM 1224 C CA . ASN A 1 154 ? 32.719 3.689 -17.721 1.00 89.31 154 ASN A CA 1
ATOM 1225 C C . ASN A 1 154 ? 32.240 3.201 -16.342 1.00 89.31 154 ASN A C 1
ATOM 1227 O O . ASN A 1 154 ? 32.955 3.321 -15.348 1.00 89.31 154 ASN A O 1
ATOM 1231 N N . SER A 1 155 ? 30.993 2.739 -16.229 1.00 89.56 155 SER A N 1
ATOM 1232 C CA . SER A 1 155 ? 30.454 2.247 -14.959 1.00 89.56 155 SER A CA 1
ATOM 1233 C C . SER A 1 155 ? 29.294 1.281 -15.182 1.00 89.56 155 SER A C 1
ATOM 1235 O O . SER A 1 155 ? 28.546 1.412 -16.143 1.00 89.56 155 SER A O 1
ATOM 1237 N N . ASP A 1 156 ? 29.076 0.364 -14.241 1.00 92.31 156 ASP A N 1
ATOM 1238 C CA . ASP A 1 156 ? 27.859 -0.461 -14.193 1.00 92.31 156 ASP A CA 1
ATOM 1239 C C . ASP A 1 156 ? 26.634 0.293 -13.651 1.00 92.31 156 ASP A C 1
ATOM 1241 O O . ASP A 1 156 ? 25.571 -0.285 -13.439 1.00 92.31 156 ASP A O 1
ATOM 1245 N N . ARG A 1 157 ? 26.764 1.606 -13.431 1.00 94.69 157 ARG A N 1
ATOM 1246 C CA . ARG A 1 157 ? 25.659 2.482 -13.040 1.00 94.69 157 ARG A CA 1
ATOM 1247 C C . ARG A 1 157 ? 24.767 2.828 -14.232 1.00 94.69 157 ARG A C 1
ATOM 1249 O O . ARG A 1 157 ? 25.245 3.055 -15.344 1.00 94.69 157 ARG A O 1
ATOM 1256 N N . GLN A 1 158 ? 23.479 2.958 -13.939 1.00 95.56 158 GLN A N 1
ATOM 1257 C CA . GLN A 1 158 ? 22.464 3.494 -14.842 1.00 95.56 158 GLN A CA 1
ATOM 1258 C C . GLN A 1 158 ? 22.357 5.015 -14.678 1.00 95.56 158 GLN A C 1
ATOM 1260 O O . GLN A 1 158 ? 22.494 5.535 -13.566 1.00 95.56 158 GLN A O 1
ATOM 1265 N N . LYS A 1 159 ? 22.125 5.729 -15.780 1.00 94.75 159 LYS A N 1
ATOM 1266 C CA . LYS A 1 159 ? 21.830 7.167 -15.810 1.00 94.75 159 LYS A CA 1
ATOM 1267 C C . LYS A 1 159 ? 20.497 7.392 -16.504 1.00 94.75 159 LYS A C 1
ATOM 1269 O O . LYS A 1 159 ? 20.154 6.642 -17.408 1.00 94.75 159 LYS A O 1
ATOM 1274 N N . ALA A 1 160 ? 19.776 8.424 -16.079 1.00 96.31 160 ALA A N 1
ATOM 1275 C CA . ALA A 1 160 ? 18.549 8.852 -16.734 1.00 96.31 160 ALA A CA 1
ATOM 1276 C C . ALA A 1 160 ? 18.793 9.190 -18.209 1.00 96.31 160 ALA A C 1
ATOM 1278 O O . ALA A 1 160 ? 19.811 9.807 -18.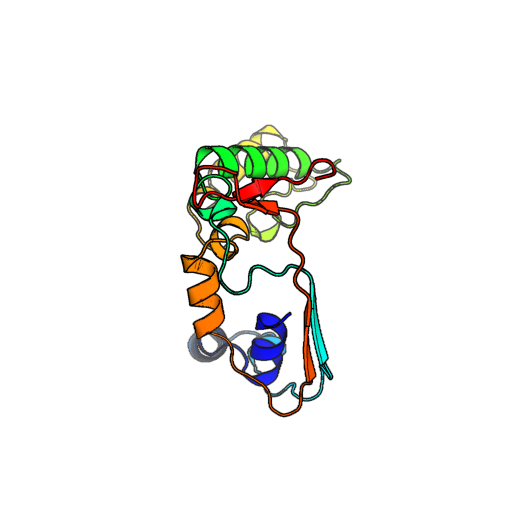544 1.00 96.31 160 ALA A O 1
ATOM 1279 N N . ASP A 1 161 ? 17.851 8.812 -19.068 1.00 95.75 161 ASP A N 1
ATOM 1280 C CA . ASP A 1 161 ? 17.808 9.294 -20.444 1.00 95.75 161 ASP A CA 1
ATOM 1281 C C . ASP A 1 161 ? 17.539 10.804 -20.487 1.00 95.75 161 ASP A C 1
ATOM 1283 O O . ASP A 1 161 ? 17.012 11.392 -19.545 1.00 95.75 161 ASP A O 1
ATOM 1287 N N . LEU A 1 162 ? 17.898 11.449 -21.600 1.00 89.81 162 LEU A N 1
ATOM 1288 C CA . LEU A 1 162 ? 17.842 12.910 -21.745 1.00 89.81 162 LEU A CA 1
ATOM 1289 C C . LEU A 1 162 ? 16.434 13.509 -21.540 1.00 89.81 162 LEU A C 1
ATOM 1291 O O . LEU A 1 162 ? 16.325 14.665 -21.147 1.00 89.81 162 LEU A O 1
ATOM 1295 N N . ASN A 1 163 ? 15.379 12.735 -21.808 1.00 90.50 163 ASN A N 1
ATOM 1296 C CA . ASN A 1 163 ? 13.981 13.183 -21.777 1.00 90.50 163 ASN A CA 1
ATOM 1297 C C . ASN A 1 163 ? 13.189 12.629 -20.575 1.00 90.50 163 ASN A C 1
ATOM 1299 O O . ASN A 1 163 ? 11.965 12.517 -20.668 1.00 90.50 163 ASN A O 1
ATOM 1303 N N . MET A 1 164 ? 13.871 12.215 -19.502 1.00 78.06 164 MET A N 1
ATOM 1304 C CA . MET A 1 164 ? 13.224 11.761 -18.263 1.00 78.06 164 MET A CA 1
ATOM 1305 C C . MET A 1 164 ? 12.696 12.927 -17.422 1.00 78.06 164 MET A C 1
ATOM 1307 O O . MET A 1 164 ? 13.385 13.970 -17.354 1.00 78.06 164 MET A O 1
#